Protein AF-A0A1W1H4S6-F1 (afdb_monomer)

Radius of gyration: 24.63 Å; Cα contacts (8 Å, |Δi|>4): 51; chains: 1; bounding box: 50×50×60 Å

Foldseek 3Di:
DPVPVVVVVVVVVVVVVVVPPDPPPPDQWDDPVQQWIARVVVRDIGGNDDPPDDDDLVVVVVCLCPDQGPNDNPRDDDDPDDPPPDD

pLDDT: mean 72.83, std 12.07, range [48.31, 89.56]

InterPro domains:
  IPR011460 Lcl, C-terminal [PF07603] (35-79)

Nearest PDB structures (foldseek):
  7ml4-assembly1_M  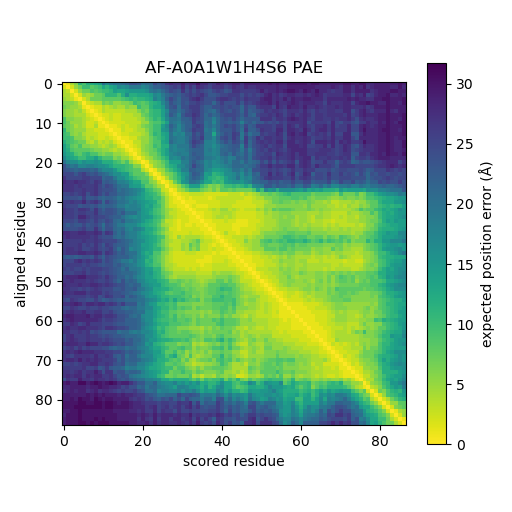TM=3.357E-01  e=1.747E+00  Saccharomyces cerevisiae
  2rv8-assembly1_A  TM=3.354E-01  e=3.444E+00  Mycobacterium tuberculosis CAS/NITR204
  6ff7-assembly1_7  TM=2.862E-01  e=8.326E+00  Homo sapiens
  4kny-assembly1_B  TM=1.872E-01  e=6.346E+00  Escherichia coli K-12
  4kfc-assembly1_B  TM=1.961E-01  e=7.779E+00  Escherichia coli K-12

Organism: NCBI:txid1246637

Mean predicted aligned error: 14.69 Å

Secondary structure (DSSP, 8-state):
--SHHHHHHHHHHHHHHHHS-------SEEE-SSSEEEETTTTEEEESS--S----HHHHHHHHHT--BTTB-----S----S-S--

Solvent-accessible surface area (backbone atoms only — not comparable to full-atom values): 5793 Å² total; per-residue (Å²): 142,72,67,63,66,57,53,56,49,50,52,53,52,51,52,53,54,68,72,65,70,74,81,66,78,88,56,56,59,44,77,72,85,63,59,36,30,37,29,70,82,79,73,47,76,40,75,68,66,81,90,82,71,92,61,56,75,66,56,46,45,53,52,47,67,69,38,72,55,81,91,41,65,80,67,80,72,92,71,88,72,67,96,79,81,83,127

Structure (mmCIF, N/CA/C/O backbone):
data_AF-A0A1W1H4S6-F1
#
_entry.id   AF-A0A1W1H4S6-F1
#
loop_
_atom_site.group_PDB
_atom_site.id
_atom_site.type_symbol
_atom_site.label_atom_id
_atom_site.label_alt_id
_atom_site.label_comp_id
_atom_site.la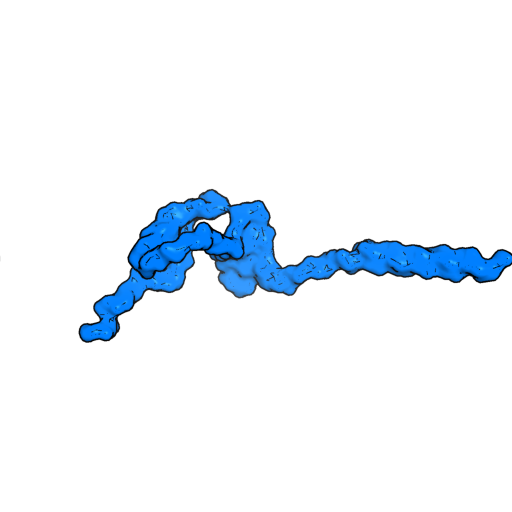bel_asym_id
_atom_site.label_entity_id
_atom_site.label_seq_id
_atom_site.pdbx_PDB_ins_code
_atom_site.Cartn_x
_atom_site.Cartn_y
_atom_site.Cartn_z
_atom_site.occupancy
_atom_site.B_iso_or_equiv
_atom_site.auth_seq_id
_atom_site.auth_comp_id
_atom_site.auth_asym_id
_atom_site.auth_atom_id
_atom_site.pdbx_PDB_model_num
ATOM 1 N N . MET A 1 1 ? -22.669 -34.879 45.072 1.00 54.56 1 MET A N 1
ATOM 2 C CA . MET A 1 1 ? -23.167 -33.603 44.504 1.00 54.56 1 MET A CA 1
ATOM 3 C C . MET A 1 1 ? -22.281 -32.396 44.877 1.00 54.56 1 MET A C 1
ATOM 5 O O . MET A 1 1 ? -22.808 -31.342 45.189 1.00 54.56 1 MET A O 1
ATOM 9 N N . LYS A 1 2 ? -20.938 -32.517 44.858 1.00 57.69 2 LYS A N 1
ATOM 10 C CA . LYS A 1 2 ? -20.012 -31.386 45.125 1.00 57.69 2 LYS A CA 1
ATOM 11 C C . LYS A 1 2 ? -19.140 -30.999 43.917 1.00 57.69 2 LYS A C 1
ATOM 13 O O . LYS A 1 2 ? -18.782 -29.842 43.798 1.00 57.69 2 LYS A O 1
ATOM 18 N N . GLN A 1 3 ? -18.869 -31.923 42.989 1.00 59.47 3 GLN A N 1
ATOM 19 C CA . GLN A 1 3 ? -17.978 -31.676 41.837 1.00 59.47 3 GLN A CA 1
ATOM 20 C C . GLN A 1 3 ? -18.658 -31.009 40.627 1.00 59.47 3 GLN A C 1
ATOM 22 O O . GLN A 1 3 ? -17.996 -30.396 39.798 1.00 59.47 3 GLN A O 1
ATOM 27 N N . ILE A 1 4 ? -19.987 -31.103 40.527 1.00 59.97 4 ILE A N 1
ATOM 28 C CA . ILE A 1 4 ? -20.742 -30.679 39.336 1.00 59.97 4 ILE A CA 1
ATOM 29 C C . ILE A 1 4 ? -20.847 -29.142 39.257 1.00 59.97 4 ILE A C 1
ATOM 31 O O . ILE A 1 4 ? -20.724 -28.578 38.175 1.00 59.97 4 ILE A O 1
ATOM 35 N N . ASN A 1 5 ? -20.954 -28.449 40.400 1.00 60.91 5 ASN A N 1
ATOM 36 C CA . ASN A 1 5 ? -21.057 -26.982 40.437 1.00 60.91 5 ASN A CA 1
ATOM 37 C C . ASN A 1 5 ? -19.741 -26.275 40.084 1.00 60.91 5 ASN A C 1
ATOM 39 O O . ASN A 1 5 ? -19.770 -25.204 39.489 1.00 60.91 5 ASN A O 1
ATOM 43 N N . HIS A 1 6 ? -18.593 -26.876 40.409 1.00 61.78 6 HIS A N 1
ATOM 44 C CA . HIS A 1 6 ? -17.291 -26.314 40.045 1.00 61.78 6 HIS A CA 1
ATOM 45 C C . HIS A 1 6 ? -17.011 -26.473 38.545 1.00 61.78 6 HIS A C 1
ATOM 47 O O . HIS A 1 6 ? -16.548 -25.527 37.915 1.00 61.78 6 HIS A O 1
ATOM 53 N N . ALA A 1 7 ? -17.353 -27.626 37.958 1.00 64.62 7 ALA A N 1
ATOM 54 C CA . ALA A 1 7 ? -17.183 -27.869 36.526 1.00 64.62 7 ALA A CA 1
ATOM 55 C C . ALA A 1 7 ? -18.049 -26.927 35.670 1.00 64.62 7 ALA A C 1
ATOM 57 O O . ALA A 1 7 ? -17.535 -26.332 34.731 1.00 64.62 7 ALA A O 1
ATOM 58 N N . LEU A 1 8 ? -19.319 -26.718 36.046 1.00 68.25 8 LEU A N 1
ATOM 59 C CA . LEU A 1 8 ? -20.236 -25.789 35.366 1.00 68.25 8 LEU A CA 1
ATOM 60 C C . LEU A 1 8 ? -19.783 -24.323 35.453 1.00 68.25 8 LEU A C 1
ATOM 62 O O . LEU A 1 8 ? -19.927 -23.575 34.487 1.00 68.25 8 LEU A O 1
ATOM 66 N N . PHE A 1 9 ? -19.205 -23.916 36.587 1.00 70.00 9 PHE A N 1
ATOM 67 C CA . PHE A 1 9 ? -18.693 -22.558 36.776 1.00 70.00 9 PHE A CA 1
ATOM 68 C C . PHE A 1 9 ? -17.426 -22.304 35.948 1.00 70.00 9 PHE A C 1
ATOM 70 O O . PHE A 1 9 ? -17.304 -21.263 35.309 1.00 70.00 9 PHE A O 1
ATOM 77 N N . ILE A 1 10 ? -16.513 -23.281 35.891 1.00 73.69 10 ILE A N 1
ATOM 78 C CA . ILE A 1 10 ? -15.288 -23.207 35.079 1.00 73.69 10 ILE A CA 1
ATOM 79 C C . ILE A 1 10 ? -15.628 -23.175 33.588 1.00 73.69 10 ILE A C 1
ATOM 81 O O . ILE A 1 10 ? -15.067 -22.368 32.853 1.00 73.69 10 ILE A O 1
ATOM 85 N N . THR A 1 11 ? -16.578 -23.991 33.128 1.00 72.25 11 THR A N 1
ATOM 86 C CA . THR A 1 11 ? -16.994 -23.977 31.719 1.00 72.25 11 THR A CA 1
ATOM 87 C C . THR A 1 11 ? -17.699 -22.681 31.332 1.00 72.25 11 THR A C 1
ATOM 89 O O . THR A 1 11 ? -17.471 -22.178 30.238 1.00 72.25 11 THR A O 1
ATOM 92 N N . PHE A 1 12 ? -18.50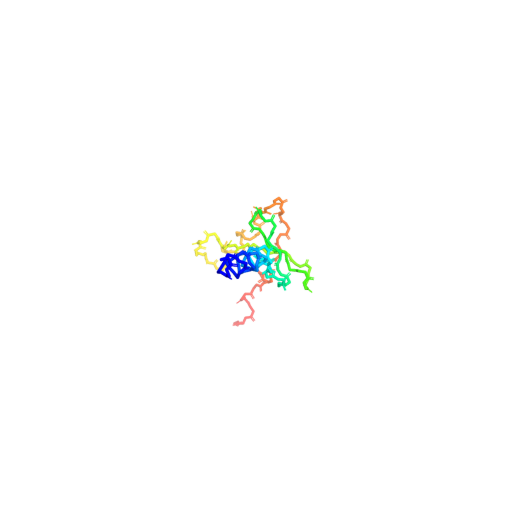4 -22.099 32.228 1.00 73.56 12 PHE A N 1
ATOM 93 C CA . PHE A 1 12 ? -19.139 -20.800 31.993 1.00 73.56 12 PHE A CA 1
ATOM 94 C C . PHE A 1 12 ? -18.100 -19.669 31.926 1.00 73.56 12 PHE A C 1
ATOM 96 O O . PHE A 1 12 ? -18.168 -18.806 31.053 1.00 73.56 12 PHE A O 1
ATOM 103 N N . PHE A 1 13 ? -17.083 -19.723 32.789 1.00 71.69 13 PHE A N 1
ATOM 104 C CA . PHE A 1 13 ? -15.975 -18.769 32.798 1.00 71.69 13 PHE A CA 1
ATOM 105 C C . PHE A 1 13 ? -15.083 -18.891 31.547 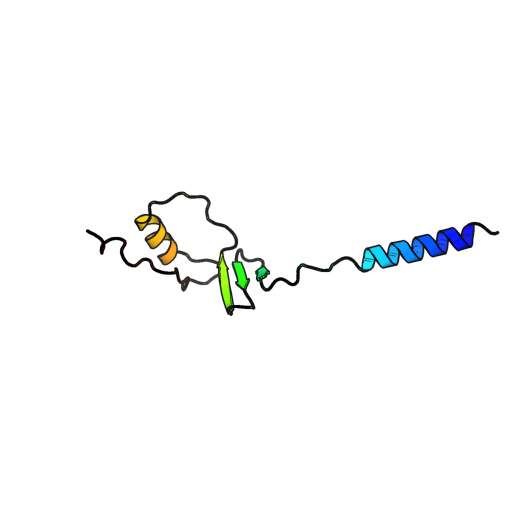1.00 71.69 13 PHE A C 1
ATOM 107 O O . PHE A 1 13 ? -14.710 -17.882 30.955 1.00 71.69 13 PHE A O 1
ATOM 114 N N . LEU A 1 14 ? -14.802 -20.114 31.081 1.00 70.69 14 LEU A N 1
ATOM 115 C CA . LEU A 1 14 ? -14.048 -20.363 29.845 1.00 70.69 14 LEU A CA 1
ATOM 116 C C . LEU A 1 14 ? -14.822 -19.948 28.582 1.00 70.69 14 LEU A C 1
ATOM 118 O O . LEU A 1 14 ? -14.222 -19.418 27.651 1.00 70.69 14 LEU A O 1
ATOM 122 N N . MET A 1 15 ? -16.145 -20.129 28.555 1.00 68.00 15 MET A N 1
ATOM 123 C CA . MET A 1 15 ? -17.000 -19.710 27.437 1.00 68.00 15 MET A CA 1
ATOM 124 C C . MET A 1 15 ? -17.107 -18.178 27.338 1.00 68.00 15 MET A C 1
ATOM 126 O O . MET A 1 15 ? -17.171 -17.640 26.236 1.00 68.00 15 MET A O 1
ATOM 130 N N . PHE A 1 16 ? -17.041 -17.472 28.472 1.00 65.50 16 PHE A N 1
ATOM 131 C CA . PHE A 1 16 ? -16.981 -16.008 28.519 1.00 65.50 16 PHE A CA 1
ATOM 132 C C . PHE A 1 16 ? -15.635 -15.457 28.019 1.00 65.50 16 PHE A C 1
ATOM 134 O O . PHE A 1 16 ? -15.608 -14.463 27.299 1.00 65.50 16 PHE A O 1
ATOM 141 N N . ILE A 1 17 ? -14.521 -16.136 28.325 1.00 64.56 17 ILE A N 1
ATOM 142 C CA . ILE A 1 17 ? -13.191 -15.782 27.796 1.00 64.56 17 ILE A CA 1
ATOM 143 C C . ILE A 1 17 ? -13.123 -16.022 26.279 1.00 64.56 17 ILE A C 1
ATOM 145 O O . ILE A 1 17 ? -12.581 -15.185 25.563 1.00 64.56 17 ILE A O 1
ATOM 149 N N . LEU A 1 18 ? -13.731 -17.105 25.774 1.00 62.62 18 LEU A N 1
ATOM 150 C CA . LEU A 1 18 ? -13.802 -17.398 24.334 1.00 62.62 18 LEU A CA 1
ATOM 151 C C . LEU A 1 18 ? -14.623 -16.363 23.536 1.00 62.62 18 LEU A C 1
ATOM 153 O O . LEU A 1 18 ? -14.367 -16.162 22.354 1.00 62.62 18 LEU A O 1
ATOM 157 N N . LEU A 1 19 ? -15.607 -15.715 24.172 1.00 60.50 19 LEU A N 1
ATOM 158 C CA . LEU A 1 19 ? -16.441 -14.662 23.574 1.00 60.50 19 LEU A CA 1
ATOM 159 C C . LEU A 1 19 ? -15.802 -13.261 23.646 1.00 60.50 19 LEU A C 1
ATOM 161 O O . LEU A 1 19 ? -16.239 -12.363 22.931 1.00 60.50 19 LEU A O 1
ATOM 165 N N . ALA A 1 20 ? -14.781 -13.060 24.487 1.00 58.78 20 ALA A N 1
ATOM 166 C CA . ALA A 1 20 ? -14.160 -11.753 24.730 1.00 58.78 20 ALA A CA 1
ATOM 167 C C . ALA A 1 20 ? -12.891 -11.485 23.897 1.00 58.78 20 ALA A C 1
ATOM 169 O O . ALA A 1 20 ? -12.325 -10.395 23.969 1.00 58.78 20 ALA A O 1
ATOM 170 N N . THR A 1 21 ? -12.423 -12.439 23.092 1.00 62.00 21 THR A N 1
ATOM 171 C CA . THR A 1 21 ? -11.198 -12.278 22.298 1.00 62.00 21 THR A CA 1
ATOM 172 C C . THR A 1 21 ? -11.510 -11.957 20.847 1.00 62.00 21 THR A C 1
ATOM 174 O O . THR A 1 21 ? -11.392 -12.800 19.964 1.00 62.00 21 THR A O 1
ATOM 177 N N . SER A 1 22 ? -11.862 -10.705 20.586 1.00 59.03 22 SER A N 1
ATOM 178 C CA . SER A 1 22 ? -11.525 -10.098 19.301 1.00 59.03 22 SER A CA 1
ATOM 179 C C . SER A 1 22 ? -11.157 -8.631 19.504 1.00 59.03 22 SER A C 1
ATOM 181 O O . SER A 1 22 ? -11.765 -7.706 18.971 1.00 59.03 22 SER A O 1
ATOM 183 N N . ALA A 1 23 ? -10.117 -8.418 20.317 1.00 55.94 23 ALA A N 1
ATOM 184 C CA . ALA A 1 23 ? -9.327 -7.199 20.234 1.00 55.94 23 ALA A CA 1
ATOM 185 C C . ALA A 1 23 ? -8.593 -7.231 18.886 1.00 55.94 23 ALA A C 1
ATOM 187 O O . ALA A 1 23 ? -7.441 -7.651 18.788 1.00 55.94 23 ALA A O 1
ATOM 188 N N . HIS A 1 24 ? -9.324 -6.880 17.830 1.00 56.16 24 HIS A N 1
ATOM 189 C CA . HIS A 1 24 ? -8.745 -6.547 16.543 1.00 56.16 24 HIS A CA 1
ATOM 190 C C . HIS A 1 24 ? -7.772 -5.403 16.798 1.00 56.16 24 HIS A C 1
ATOM 192 O O . HIS A 1 24 ? -8.078 -4.493 17.570 1.00 56.16 24 HIS A O 1
ATOM 198 N N . ALA A 1 25 ? -6.574 -5.504 16.234 1.00 52.25 25 ALA A N 1
ATOM 199 C CA . ALA A 1 25 ? -5.544 -4.496 16.380 1.00 52.25 25 ALA A CA 1
ATOM 200 C C . ALA A 1 25 ? -6.122 -3.121 16.005 1.00 52.25 25 ALA A C 1
ATOM 202 O O . ALA A 1 25 ? -6.294 -2.829 14.828 1.00 52.25 25 ALA A O 1
ATOM 203 N N . VAL A 1 26 ? -6.426 -2.281 16.998 1.00 54.47 26 VAL A N 1
ATOM 204 C CA . VAL A 1 26 ? -6.727 -0.861 16.777 1.00 54.47 26 VAL A CA 1
ATOM 205 C C . VAL A 1 26 ? -5.379 -0.164 16.599 1.00 54.47 26 VAL A C 1
ATOM 207 O O . VAL A 1 26 ? -4.878 0.522 17.486 1.00 54.47 26 VAL A O 1
ATOM 210 N N . GLY A 1 27 ? -4.709 -0.484 15.494 1.00 62.50 27 GLY A N 1
ATOM 211 C CA . GLY A 1 27 ? -3.688 0.383 14.921 1.00 62.50 27 GLY A CA 1
ATOM 212 C C . GLY A 1 27 ? -4.378 1.436 14.051 1.00 62.50 27 GLY A C 1
ATOM 213 O O . GLY A 1 27 ? -5.542 1.249 13.706 1.00 62.50 27 GLY A O 1
ATOM 214 N N . PRO A 1 28 ? -3.688 2.514 13.648 1.00 77.75 28 PRO A N 1
ATOM 215 C CA . PRO A 1 28 ? -4.275 3.530 12.775 1.00 77.75 28 PRO A CA 1
ATOM 216 C C . PRO A 1 28 ? -4.568 2.999 11.362 1.00 77.75 28 PRO A C 1
ATOM 218 O O . PRO A 1 28 ? -5.048 3.744 10.529 1.00 77.75 28 PRO A O 1
ATOM 221 N N . TYR A 1 29 ? -4.267 1.734 11.066 1.00 84.31 29 TYR A N 1
ATOM 222 C CA . TYR A 1 29 ? -4.379 1.148 9.739 1.00 84.31 29 TYR A CA 1
ATOM 223 C C . TYR A 1 29 ? -5.615 0.246 9.644 1.00 84.31 29 TYR A C 1
ATOM 225 O O . TYR A 1 29 ? -5.710 -0.755 10.355 1.00 84.31 29 TYR A O 1
ATOM 233 N N . ILE A 1 30 ? -6.534 0.583 8.743 1.00 87.88 30 ILE A N 1
ATOM 234 C CA . ILE A 1 30 ? -7.762 -0.154 8.436 1.00 87.88 30 ILE A CA 1
ATOM 235 C C . ILE A 1 30 ? -7.601 -0.844 7.085 1.00 87.88 30 ILE A C 1
ATOM 237 O O . ILE A 1 30 ? -7.331 -0.189 6.086 1.00 87.88 30 ILE A O 1
ATOM 241 N N . ASP A 1 31 ? -7.797 -2.160 7.040 1.00 88.44 31 ASP A N 1
ATOM 242 C CA . ASP A 1 31 ? -7.902 -2.909 5.783 1.00 88.44 31 ASP A CA 1
ATOM 243 C C . ASP A 1 31 ? -9.290 -2.690 5.157 1.00 88.44 31 ASP A C 1
ATOM 245 O O . ASP A 1 31 ? -10.307 -2.972 5.797 1.00 88.44 31 ASP A O 1
ATOM 249 N N . ASN A 1 32 ? -9.335 -2.195 3.917 1.00 86.44 32 ASN A N 1
ATOM 250 C CA . ASN A 1 32 ? -10.582 -1.930 3.195 1.00 86.44 32 ASN A CA 1
ATOM 251 C C . ASN A 1 32 ? -11.145 -3.187 2.496 1.00 86.44 32 ASN A C 1
ATOM 253 O O . ASN A 1 32 ? -12.281 -3.174 2.021 1.00 86.44 32 ASN A O 1
ATOM 257 N N . GLY A 1 33 ? -10.388 -4.291 2.437 1.00 87.62 33 GLY A N 1
ATOM 258 C CA . GLY A 1 33 ? -10.820 -5.555 1.825 1.00 87.62 33 GLY A CA 1
ATOM 259 C C . GLY A 1 33 ? -10.784 -5.579 0.291 1.00 87.62 33 GLY A C 1
ATOM 260 O O . GLY A 1 33 ? -11.196 -6.566 -0.317 1.00 87.62 33 GLY A O 1
ATOM 261 N N . ASP A 1 34 ? -10.269 -4.524 -0.336 1.00 85.19 34 ASP A N 1
ATOM 262 C CA . ASP A 1 34 ? -10.110 -4.349 -1.786 1.00 85.19 34 ASP A CA 1
ATOM 2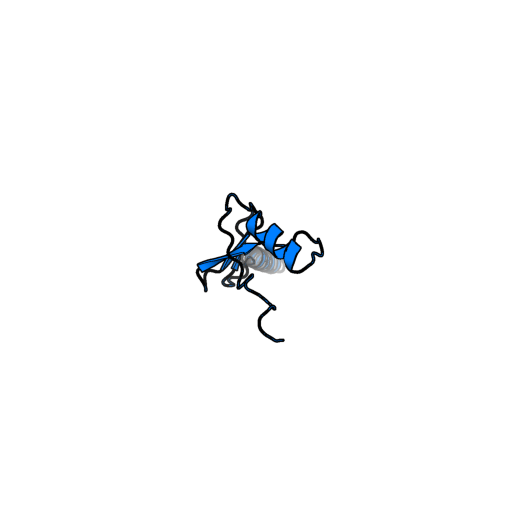63 C C . ASP A 1 34 ? -8.633 -4.351 -2.229 1.00 85.19 34 ASP A C 1
ATOM 265 O O . ASP A 1 34 ? -8.313 -4.057 -3.381 1.00 85.19 34 ASP A O 1
ATOM 269 N N . GLY A 1 35 ? -7.724 -4.699 -1.313 1.00 86.44 35 GLY A N 1
ATOM 270 C CA . GLY A 1 35 ? -6.281 -4.628 -1.532 1.00 86.44 35 GLY A CA 1
ATOM 271 C C . GLY A 1 35 ? -5.656 -3.294 -1.123 1.00 86.44 35 GLY A C 1
ATOM 272 O O . GLY A 1 35 ? -4.470 -3.090 -1.392 1.00 86.44 35 GLY A O 1
ATOM 273 N N . THR A 1 36 ? -6.403 -2.414 -0.450 1.00 89.56 36 THR A N 1
ATOM 274 C CA . THR A 1 36 ? -5.903 -1.154 0.112 1.00 89.56 36 THR A CA 1
ATOM 275 C C . THR A 1 36 ? -6.024 -1.096 1.637 1.00 89.56 36 THR A C 1
ATOM 277 O O . THR A 1 36 ? -6.806 -1.815 2.262 1.00 89.56 36 THR A O 1
ATOM 280 N N . VAL A 1 37 ? -5.207 -0.241 2.247 1.00 89.19 37 VAL A N 1
ATOM 281 C CA . VAL A 1 37 ? -5.158 0.015 3.686 1.00 89.19 37 VAL A CA 1
ATOM 282 C C . VAL A 1 37 ? -5.248 1.519 3.926 1.00 89.19 37 VAL A C 1
ATOM 284 O O . VAL A 1 37 ? -4.423 2.279 3.422 1.00 89.19 37 VAL A O 1
ATOM 287 N N . SER A 1 38 ? -6.229 1.952 4.710 1.00 88.50 38 SER A N 1
ATOM 288 C CA . SER A 1 38 ? -6.425 3.346 5.117 1.00 88.50 38 SER A CA 1
ATOM 289 C C . SER A 1 38 ? -5.698 3.632 6.430 1.00 88.50 38 SER A C 1
ATOM 291 O O . SER A 1 38 ? -5.912 2.932 7.412 1.00 88.50 38 SER A O 1
ATOM 293 N N . ASP A 1 39 ? -4.864 4.665 6.474 1.00 86.06 39 ASP A N 1
ATOM 294 C CA . ASP A 1 39 ? -4.230 5.183 7.688 1.00 86.06 39 ASP A CA 1
ATOM 295 C C . ASP A 1 39 ? -5.064 6.338 8.272 1.00 86.06 39 ASP A C 1
ATOM 297 O O . ASP A 1 39 ? -5.065 7.448 7.743 1.00 86.06 39 ASP A O 1
ATOM 301 N N . GLU A 1 40 ? -5.762 6.102 9.382 1.00 82.12 40 GLU A N 1
ATOM 302 C CA . GLU A 1 40 ? -6.554 7.091 10.124 1.00 82.12 40 GLU A CA 1
ATOM 303 C C . GLU A 1 40 ? -5.704 8.212 10.744 1.00 82.12 40 GLU A C 1
ATOM 305 O O . GLU A 1 40 ? -6.214 9.303 10.998 1.00 82.12 40 GLU A O 1
ATOM 310 N N . GLY A 1 41 ? -4.412 7.971 10.997 1.00 81.75 41 GLY A N 1
ATOM 311 C CA . GLY A 1 41 ? -3.512 8.962 11.586 1.00 81.75 41 GLY A CA 1
ATOM 312 C C . GLY A 1 41 ? -3.083 10.043 10.595 1.00 81.75 41 GLY A C 1
ATOM 313 O O . GLY A 1 41 ? -2.900 11.198 10.983 1.00 81.75 41 GLY A O 1
ATOM 314 N N . THR A 1 42 ? -2.937 9.681 9.318 1.00 80.31 42 THR A N 1
ATOM 315 C CA . THR A 1 42 ? -2.527 10.601 8.241 1.00 80.31 42 THR A CA 1
ATOM 316 C C . THR A 1 42 ? -3.652 10.939 7.261 1.00 80.31 42 THR A C 1
ATOM 318 O O . THR A 1 42 ? -3.547 11.929 6.539 1.00 80.31 42 THR A O 1
ATOM 321 N N . GLY A 1 43 ? -4.730 10.151 7.242 1.00 81.38 43 GLY A N 1
ATOM 322 C CA . GLY A 1 43 ? -5.807 10.238 6.255 1.00 81.38 43 GLY A CA 1
ATOM 323 C C . GLY A 1 43 ? -5.414 9.710 4.871 1.00 81.38 43 GLY A C 1
ATOM 324 O O . GLY A 1 43 ? -6.098 10.013 3.895 1.00 81.38 43 GLY A O 1
ATOM 325 N N . LEU A 1 44 ? -4.303 8.974 4.766 1.00 85.00 44 LEU A N 1
ATOM 326 C CA . LEU A 1 44 ? -3.787 8.439 3.506 1.00 85.00 44 LEU A CA 1
ATOM 327 C C . LEU A 1 44 ? -4.238 6.994 3.286 1.00 85.00 44 LEU A C 1
ATOM 329 O O . LEU A 1 44 ? -4.417 6.239 4.236 1.00 85.00 44 LEU A O 1
ATOM 333 N N . MET A 1 45 ? -4.367 6.596 2.022 1.00 86.50 45 MET A N 1
ATOM 334 C CA . MET A 1 45 ? -4.645 5.220 1.617 1.00 86.50 45 MET A CA 1
ATOM 335 C C . MET A 1 45 ? -3.422 4.634 0.912 1.00 86.50 45 MET A C 1
ATOM 337 O O . MET A 1 45 ? -2.755 5.317 0.137 1.00 86.50 45 MET A O 1
ATOM 341 N N . TRP A 1 46 ? -3.130 3.367 1.187 1.00 87.50 46 TRP A N 1
ATOM 342 C CA . TRP A 1 46 ? -1.952 2.660 0.698 1.00 87.50 46 TRP A CA 1
ATOM 343 C C . TRP A 1 46 ? -2.343 1.335 0.056 1.00 87.50 46 TRP A C 1
ATOM 345 O O . TRP A 1 46 ? -3.288 0.680 0.488 1.00 87.50 46 TRP A O 1
ATOM 355 N N . GLN A 1 47 ? -1.587 0.897 -0.946 1.00 87.88 47 GLN A N 1
ATOM 356 C CA . GLN A 1 47 ? -1.693 -0.463 -1.463 1.00 87.88 47 GLN A CA 1
ATOM 357 C C . GLN A 1 47 ? -1.205 -1.469 -0.403 1.00 87.88 47 GLN A C 1
ATOM 359 O O . GLN A 1 47 ? -0.163 -1.273 0.221 1.00 87.88 47 GLN A O 1
ATOM 364 N N . GLN A 1 48 ? -1.944 -2.564 -0.202 1.00 87.19 48 GLN A N 1
ATOM 365 C CA . GLN A 1 48 ? -1.633 -3.565 0.826 1.00 87.19 48 GLN A CA 1
ATOM 366 C C . GLN A 1 48 ? -0.391 -4.406 0.488 1.00 87.19 48 GLN A C 1
ATOM 368 O O . GLN A 1 48 ? 0.307 -4.876 1.388 1.00 87.19 48 GLN A O 1
ATOM 373 N N . ARG A 1 49 ? -0.140 -4.655 -0.801 1.00 83.50 49 ARG A N 1
ATOM 374 C CA . ARG A 1 49 ? 0.956 -5.501 -1.292 1.00 83.50 49 ARG A CA 1
ATOM 375 C C . ARG A 1 49 ? 1.511 -4.942 -2.585 1.00 83.50 49 ARG A C 1
ATOM 377 O O . ARG A 1 49 ? 0.737 -4.509 -3.429 1.00 83.50 49 ARG A O 1
ATOM 384 N N . ASP A 1 50 ? 2.819 -5.033 -2.754 1.00 81.12 50 ASP A N 1
ATOM 385 C CA . ASP A 1 50 ? 3.426 -4.834 -4.059 1.00 81.12 50 ASP A CA 1
ATOM 386 C C . ASP A 1 50 ? 2.974 -5.928 -5.041 1.00 81.12 50 ASP A C 1
ATOM 388 O O . ASP A 1 50 ? 2.486 -6.997 -4.665 1.00 81.12 50 ASP A O 1
ATOM 392 N N . ASP A 1 51 ? 3.143 -5.665 -6.332 1.00 81.06 51 ASP A N 1
ATOM 393 C CA . ASP A 1 51 ? 2.836 -6.633 -7.387 1.00 81.06 51 ASP A CA 1
ATOM 394 C C . ASP A 1 51 ? 3.929 -7.706 -7.563 1.00 81.06 51 ASP A C 1
ATOM 396 O O . ASP A 1 51 ? 3.823 -8.576 -8.430 1.00 81.06 51 ASP A O 1
ATOM 400 N N . GLY A 1 52 ? 4.976 -7.663 -6.732 1.00 82.81 52 GLY A N 1
ATOM 401 C CA . GLY A 1 52 ? 6.096 -8.600 -6.731 1.00 82.81 52 GLY A CA 1
ATOM 402 C C . GLY A 1 52 ? 7.035 -8.462 -7.932 1.00 82.81 52 GLY A C 1
ATOM 403 O O . GLY A 1 52 ? 7.922 -9.301 -8.111 1.00 82.81 52 GLY A O 1
ATOM 404 N N . VAL A 1 53 ? 6.868 -7.433 -8.768 1.00 83.00 53 VAL A N 1
ATOM 405 C CA . VAL A 1 53 ? 7.690 -7.220 -9.962 1.00 83.00 53 VAL A CA 1
ATOM 406 C C . VAL A 1 53 ? 8.779 -6.201 -9.653 1.00 83.00 53 VAL A C 1
ATOM 408 O O . VAL A 1 53 ? 8.528 -5.017 -9.433 1.00 83.00 53 VAL A O 1
ATOM 411 N N . THR A 1 54 ? 10.0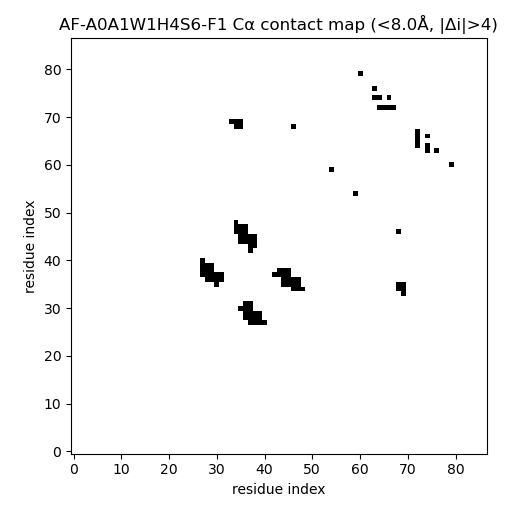34 -6.651 -9.690 1.00 82.50 54 THR A N 1
ATOM 412 C CA . THR A 1 54 ? 11.179 -5.738 -9.622 1.00 82.50 54 THR A CA 1
ATOM 413 C C . THR A 1 54 ? 11.267 -4.939 -10.916 1.00 82.50 54 THR A C 1
ATOM 415 O O . THR A 1 54 ? 11.451 -5.504 -11.993 1.00 82.50 54 THR A O 1
ATOM 418 N N . ARG A 1 55 ? 11.153 -3.619 -10.801 1.00 81.25 55 ARG A N 1
ATOM 419 C CA . ARG A 1 55 ? 11.241 -2.670 -11.911 1.00 81.25 55 ARG A CA 1
ATOM 420 C C . ARG A 1 55 ? 12.441 -1.754 -11.733 1.00 81.25 55 ARG A C 1
ATOM 422 O O . ARG A 1 55 ? 12.909 -1.548 -10.611 1.00 81.25 55 ARG A O 1
ATOM 429 N N . THR A 1 56 ? 12.937 -1.199 -12.837 1.00 84.62 56 THR A N 1
ATOM 430 C CA . THR A 1 56 ? 13.851 -0.056 -12.753 1.00 84.62 56 THR A CA 1
ATOM 431 C C . THR A 1 56 ? 13.115 1.134 -12.132 1.00 84.62 56 THR A C 1
ATOM 433 O O . THR A 1 56 ? 11.887 1.140 -12.042 1.00 84.62 56 THR A O 1
ATOM 436 N N . TRP A 1 57 ? 13.848 2.141 -11.660 1.00 76.56 57 TRP A N 1
ATOM 437 C CA . TRP A 1 57 ? 13.227 3.324 -11.058 1.00 76.56 57 TRP A CA 1
ATOM 438 C C . TRP A 1 57 ? 12.234 4.007 -12.013 1.00 76.56 57 TRP A C 1
ATOM 440 O O . TRP A 1 57 ? 11.139 4.376 -11.592 1.00 76.56 57 TRP A O 1
ATOM 450 N N . GLU A 1 58 ? 12.609 4.113 -13.290 1.00 80.12 58 GLU A N 1
ATOM 451 C CA . GLU A 1 58 ? 11.798 4.689 -14.369 1.00 80.12 58 GLU A CA 1
ATOM 452 C C . GLU A 1 58 ? 10.538 3.854 -14.624 1.00 80.12 58 GLU A C 1
ATOM 454 O O . GLU A 1 58 ? 9.428 4.380 -14.549 1.00 80.12 58 GLU A O 1
ATOM 459 N N . ASP A 1 59 ? 10.690 2.538 -14.797 1.00 79.62 59 ASP A N 1
ATOM 460 C CA . ASP A 1 59 ? 9.557 1.630 -15.017 1.00 79.62 59 ASP A CA 1
ATOM 461 C C . ASP A 1 59 ? 8.609 1.591 -13.806 1.00 79.62 59 ASP A C 1
ATOM 463 O O . ASP A 1 59 ? 7.398 1.447 -13.954 1.00 79.62 59 ASP A O 1
ATOM 467 N N . ALA A 1 60 ? 9.138 1.721 -12.585 1.00 79.06 60 ALA A N 1
ATOM 468 C CA . ALA A 1 60 ? 8.332 1.805 -11.370 1.00 79.06 60 ALA A CA 1
ATOM 469 C C . ALA A 1 60 ? 7.581 3.139 -11.272 1.00 79.06 60 ALA A C 1
ATOM 471 O O . ALA A 1 60 ? 6.507 3.192 -10.681 1.00 79.06 60 ALA A O 1
ATOM 472 N N . CYS A 1 61 ? 8.142 4.227 -11.809 1.00 78.31 61 CYS A N 1
ATOM 473 C CA . CYS A 1 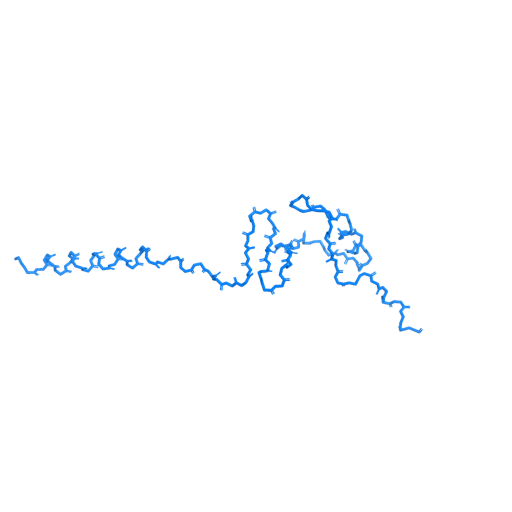61 ? 7.439 5.505 -11.891 1.00 78.31 61 CYS A CA 1
ATOM 474 C C . CYS A 1 61 ? 6.256 5.407 -12.853 1.00 78.31 61 CYS A C 1
ATOM 476 O O . CYS A 1 61 ? 5.138 5.707 -12.442 1.00 78.31 61 CYS A O 1
ATOM 478 N N . GLN A 1 62 ? 6.476 4.882 -14.059 1.00 80.12 62 GLN A N 1
ATOM 479 C CA . GLN A 1 62 ? 5.401 4.672 -15.027 1.00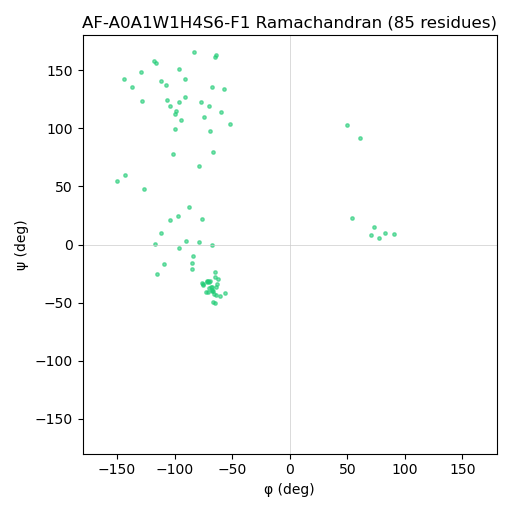 80.12 62 GLN A CA 1
ATOM 480 C C . GLN A 1 62 ? 4.321 3.720 -14.486 1.00 80.12 62 GLN A C 1
ATOM 482 O O . GLN A 1 62 ? 3.134 4.018 -14.565 1.00 80.12 62 GLN A O 1
ATOM 487 N N . ALA A 1 63 ? 4.718 2.610 -13.857 1.00 81.06 63 ALA A N 1
ATOM 488 C CA . ALA A 1 63 ? 3.770 1.653 -13.291 1.00 81.06 63 ALA A CA 1
ATOM 489 C C . ALA A 1 63 ? 2.888 2.249 -12.179 1.00 81.06 63 ALA A C 1
ATOM 491 O O . ALA A 1 63 ? 1.760 1.803 -12.006 1.00 81.06 63 ALA A O 1
ATOM 492 N N . CYS A 1 64 ? 3.380 3.236 -11.422 1.00 77.06 64 CYS A N 1
ATOM 493 C CA . CYS A 1 64 ? 2.568 3.937 -10.426 1.00 77.06 64 CYS A CA 1
ATOM 494 C C . CYS A 1 64 ? 1.595 4.944 -11.054 1.00 77.06 64 CYS A C 1
ATOM 496 O O . CYS A 1 64 ? 0.519 5.136 -10.503 1.00 77.06 64 CYS A O 1
ATOM 498 N N . GLU A 1 65 ? 1.959 5.584 -12.169 1.00 78.00 65 GLU A N 1
ATOM 499 C CA . GLU A 1 65 ? 1.072 6.507 -12.898 1.00 78.00 65 GLU A CA 1
ATOM 500 C C . GLU A 1 65 ? -0.075 5.772 -13.596 1.00 78.00 65 GLU A C 1
ATOM 502 O O . GLU A 1 65 ? -1.177 6.299 -13.708 1.00 78.00 65 GLU A O 1
ATOM 507 N N . GLU A 1 66 ? 0.179 4.545 -14.042 1.00 80.69 66 GLU A N 1
ATOM 508 C CA . GLU A 1 66 ? -0.813 3.678 -14.683 1.00 80.69 66 GLU A CA 1
ATOM 509 C C . GLU A 1 66 ? -1.572 2.796 -13.672 1.00 80.69 66 GLU A C 1
ATOM 511 O O . GLU A 1 66 ? -2.374 1.946 -14.067 1.00 80.69 66 GLU A O 1
ATOM 516 N N . LEU A 1 67 ? -1.311 2.949 -12.367 1.00 81.31 67 LEU A N 1
ATOM 517 C CA . LEU A 1 67 ? -1.906 2.096 -11.346 1.00 81.31 67 LEU A CA 1
ATOM 518 C C . LEU A 1 67 ? -3.377 2.454 -11.120 1.00 81.31 67 LEU A C 1
ATOM 520 O O . LEU A 1 67 ? -3.698 3.446 -10.471 1.00 81.31 67 LEU A O 1
ATOM 524 N N . GLU A 1 68 ? -4.259 1.560 -11.553 1.00 82.00 68 GLU A N 1
ATOM 525 C CA . GLU A 1 68 ? -5.659 1.532 -11.138 1.00 82.00 68 GLU A CA 1
ATOM 526 C C . GLU A 1 68 ? -5.845 0.468 -10.049 1.00 82.00 68 GLU A C 1
ATOM 528 O O . GLU A 1 68 ? -5.718 -0.736 -10.292 1.00 82.00 68 GLU A O 1
ATOM 533 N N . LEU A 1 69 ? -6.150 0.899 -8.825 1.00 80.94 69 LEU A N 1
ATOM 534 C CA . LEU A 1 69 ? -6.369 0.002 -7.689 1.00 80.94 69 LEU A CA 1
ATOM 535 C C . LEU A 1 69 ? -7.575 0.457 -6.874 1.00 80.94 69 LEU A C 1
ATOM 537 O O . LEU A 1 69 ? -7.726 1.643 -6.599 1.00 80.94 69 LEU A O 1
ATOM 541 N N . ALA A 1 70 ? -8.437 -0.493 -6.495 1.00 78.94 70 ALA A N 1
ATOM 542 C CA . ALA A 1 70 ? -9.672 -0.236 -5.747 1.00 78.94 70 ALA A CA 1
ATOM 543 C C . ALA A 1 70 ? -10.611 0.811 -6.395 1.00 78.94 70 ALA A C 1
ATOM 545 O O . ALA A 1 70 ? -11.457 1.399 -5.727 1.00 78.94 70 ALA A O 1
ATOM 546 N N . GLY A 1 71 ? -10.493 1.022 -7.713 1.00 79.50 71 GLY A N 1
ATOM 547 C CA . GLY A 1 71 ? -11.262 2.029 -8.454 1.00 79.50 71 GLY A CA 1
ATOM 548 C C . GLY A 1 71 ? -10.684 3.447 -8.395 1.00 79.50 71 GLY A C 1
ATOM 549 O O . GLY A 1 71 ? -11.358 4.375 -8.836 1.00 79.50 71 GLY A O 1
ATOM 550 N N . TYR A 1 72 ? -9.466 3.605 -7.874 1.00 79.19 72 TYR A N 1
ATOM 551 C CA . TYR A 1 72 ? -8.722 4.860 -7.823 1.00 79.19 72 TYR A CA 1
ATOM 552 C C . TYR A 1 72 ? -7.559 4.836 -8.818 1.00 79.19 72 TYR A C 1
ATOM 554 O O . TYR A 1 72 ? -6.843 3.834 -8.903 1.00 79.19 72 TYR A O 1
ATOM 562 N N . ASP A 1 73 ? -7.373 5.950 -9.522 1.00 78.44 73 ASP A N 1
ATOM 563 C CA . ASP A 1 73 ? -6.292 6.246 -10.473 1.00 78.44 73 ASP A CA 1
ATOM 564 C C . ASP A 1 73 ? -5.420 7.435 -10.008 1.00 78.44 73 ASP A C 1
ATOM 566 O O . ASP A 1 73 ? -4.456 7.818 -10.666 1.00 78.44 73 ASP A O 1
ATOM 570 N N . ASP A 1 74 ? -5.726 8.021 -8.845 1.00 76.88 74 ASP A N 1
ATOM 571 C CA . ASP A 1 74 ? -5.077 9.218 -8.304 1.00 76.88 74 ASP A CA 1
ATOM 572 C C . ASP A 1 74 ? -3.968 8.908 -7.283 1.00 76.88 74 ASP A C 1
ATOM 574 O O . ASP A 1 74 ? -3.618 9.745 -6.441 1.00 76.88 74 ASP A O 1
ATOM 578 N N . TRP A 1 75 ? -3.377 7.713 -7.372 1.00 79.69 75 TRP A N 1
ATOM 579 C CA . TRP A 1 75 ? -2.317 7.246 -6.482 1.00 79.69 75 TRP A CA 1
ATOM 580 C C . TRP A 1 75 ? -1.090 8.162 -6.548 1.00 79.69 75 TRP A C 1
ATOM 582 O O . TRP A 1 75 ? -0.390 8.264 -7.555 1.00 79.69 75 TRP A O 1
ATOM 592 N N . ARG A 1 76 ? -0.795 8.842 -5.433 1.00 68.69 76 ARG A N 1
ATOM 593 C CA . ARG A 1 76 ? 0.332 9.780 -5.346 1.00 68.69 76 ARG A CA 1
ATOM 594 C C . ARG A 1 76 ? 1.551 9.113 -4.748 1.00 68.69 76 ARG A C 1
ATOM 596 O O . ARG A 1 76 ? 1.544 8.673 -3.601 1.00 68.69 76 ARG A O 1
ATOM 603 N N . ARG A 1 77 ? 2.646 9.133 -5.499 1.00 64.12 77 ARG A N 1
ATOM 604 C CA . ARG A 1 77 ? 3.946 8.685 -5.011 1.00 64.12 77 ARG A CA 1
ATOM 605 C C . ARG A 1 77 ? 4.731 9.852 -4.387 1.00 64.12 77 ARG A C 1
ATOM 607 O O . ARG A 1 77 ? 4.691 10.966 -4.918 1.00 64.12 77 ARG A O 1
ATOM 614 N N . PRO A 1 78 ? 5.487 9.637 -3.294 1.00 57.56 78 PRO A N 1
ATOM 615 C CA . PRO A 1 78 ? 6.449 10.623 -2.813 1.00 57.56 78 PRO A CA 1
ATOM 616 C C . PRO A 1 78 ? 7.625 10.725 -3.808 1.00 57.56 78 PRO A C 1
ATOM 618 O O . PRO A 1 78 ? 8.532 9.906 -3.782 1.00 57.56 78 PRO A O 1
ATOM 621 N N . GLN A 1 79 ? 7.584 11.721 -4.704 1.00 56.56 79 GLN A N 1
ATOM 622 C CA . GLN A 1 79 ? 8.646 12.135 -5.646 1.00 56.56 79 GLN A CA 1
ATOM 623 C C . GLN A 1 79 ? 9.124 11.090 -6.688 1.00 56.56 79 GLN A C 1
ATOM 625 O O . GLN A 1 79 ? 10.128 10.415 -6.493 1.00 56.56 79 GLN A O 1
ATOM 630 N N . CYS A 1 80 ? 8.515 11.084 -7.884 1.00 56.78 80 CYS A N 1
ATOM 631 C CA . CYS A 1 80 ? 9.177 10.644 -9.135 1.00 56.78 80 CYS A CA 1
ATOM 632 C C . CYS A 1 80 ? 9.930 11.808 -9.823 1.00 56.78 80 CYS A C 1
ATOM 634 O O . CYS A 1 80 ? 10.015 11.886 -11.043 1.00 56.78 80 CYS A O 1
ATOM 636 N N . GLY A 1 81 ? 10.465 12.748 -9.036 1.00 52.00 81 GLY A N 1
ATOM 637 C CA . GLY A 1 81 ? 11.265 13.872 -9.524 1.00 52.00 81 GLY A CA 1
ATOM 638 C C . GLY A 1 81 ? 12.757 13.602 -9.347 1.00 52.00 81 GLY A C 1
ATOM 639 O O . GLY A 1 81 ? 13.267 13.764 -8.248 1.00 52.00 81 GLY A O 1
ATOM 640 N N . GLY A 1 82 ? 13.412 13.178 -10.430 1.00 48.31 82 GLY A N 1
ATOM 641 C CA . GLY A 1 82 ? 14.840 13.348 -10.724 1.00 48.31 82 GLY A CA 1
ATOM 642 C C . GLY A 1 82 ? 15.872 12.972 -9.653 1.00 48.31 82 GLY A C 1
ATOM 643 O O . GLY A 1 82 ? 16.257 13.795 -8.833 1.00 48.31 82 GLY A O 1
ATOM 644 N N . ILE A 1 83 ? 16.518 11.815 -9.819 1.00 55.03 83 ILE A N 1
ATOM 645 C CA . ILE A 1 83 ? 17.924 11.633 -9.394 1.00 55.03 83 ILE A CA 1
ATOM 646 C C . ILE A 1 83 ? 18.917 12.305 -10.371 1.00 55.03 83 ILE A C 1
ATOM 648 O O . ILE A 1 83 ? 20.091 11.948 -10.414 1.00 55.03 83 ILE A O 1
ATOM 652 N N . GLU A 1 84 ? 18.468 13.292 -11.151 1.00 55.22 84 GLU A N 1
ATOM 653 C CA . GLU A 1 84 ? 19.260 13.964 -12.190 1.00 55.22 84 GLU A CA 1
ATOM 654 C C . GLU A 1 84 ? 19.751 15.366 -11.781 1.00 55.22 84 GLU A C 1
ATOM 656 O O . GLU A 1 84 ? 20.132 16.168 -12.624 1.00 55.22 84 GLU A O 1
ATOM 661 N N . GLU A 1 85 ? 19.812 15.662 -10.479 1.00 56.19 85 GLU A N 1
ATOM 662 C CA . GLU A 1 85 ? 20.431 16.898 -9.968 1.00 56.19 85 GLU A CA 1
ATOM 663 C C . GLU A 1 85 ? 21.494 16.624 -8.890 1.00 56.19 85 GLU A C 1
ATOM 665 O O . GLU A 1 85 ? 21.511 17.236 -7.826 1.00 56.19 85 GLU A O 1
ATOM 670 N N . TYR A 1 86 ? 22.403 15.6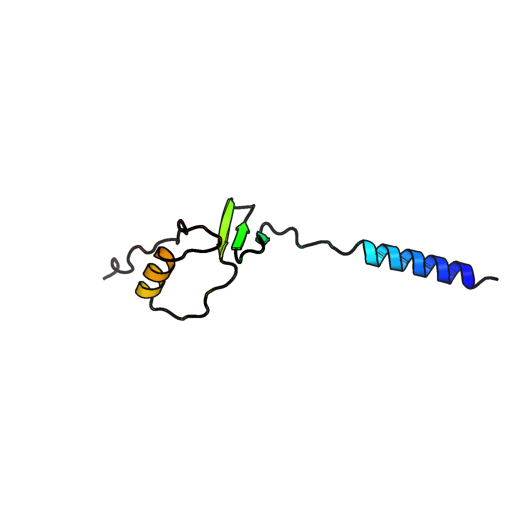77 -9.146 1.00 48.97 86 TYR A N 1
ATOM 671 C CA . TYR A 1 86 ? 23.674 15.598 -8.407 1.00 48.97 86 TYR A CA 1
ATOM 672 C C . TYR A 1 86 ? 24.810 15.001 -9.262 1.00 48.97 86 TYR A C 1
ATOM 674 O O . TYR A 1 86 ? 25.461 14.023 -8.887 1.00 48.97 86 TYR A O 1
ATOM 682 N N . ARG A 1 87 ? 25.057 15.594 -10.436 1.00 50.72 87 ARG A N 1
ATOM 683 C CA . ARG A 1 87 ? 26.345 15.506 -11.140 1.00 50.72 87 ARG A CA 1
ATOM 684 C C . ARG A 1 87 ? 26.795 16.894 -11.573 1.00 50.72 87 ARG A C 1
ATOM 686 O O . ARG A 1 87 ? 25.950 17.627 -12.121 1.00 50.72 87 ARG A O 1
#

Sequence (87 aa):
MKQINHALFITFFLMFILLATSAHAVGPYIDNGDGTVSDEGTGLMWQQRDDGVTRTWEDACQACEELELAGYDDWRRPQCGGIEEYR